Protein AF-A0ABD2P7D9-F1 (afdb_monomer_lite)

Radius of gyration: 23.53 Å; chains: 1; bounding box: 68×26×60 Å

pLDDT: mean 77.39, std 13.32, range [34.84, 93.75]

Structure (mmCIF, N/CA/C/O backbone):
data_AF-A0ABD2P7D9-F1
#
_entry.id   AF-A0ABD2P7D9-F1
#
loop_
_atom_site.group_PDB
_atom_site.id
_atom_site.type_symbol
_atom_site.label_atom_id
_atom_site.label_alt_id
_atom_site.label_comp_id
_atom_site.label_asym_id
_atom_site.label_entity_id
_atom_site.label_seq_id
_atom_site.pdbx_PDB_ins_code
_atom_site.Cartn_x
_atom_site.Cartn_y
_atom_site.Cartn_z
_atom_site.occupancy
_atom_site.B_iso_or_equiv
_atom_site.auth_seq_id
_atom_site.auth_comp_id
_atom_site.auth_asym_id
_atom_site.auth_atom_id
_atom_site.pdbx_PDB_model_num
ATOM 1 N N . MET A 1 1 ? 55.156 -10.576 -40.859 1.00 36.25 1 MET A N 1
ATOM 2 C CA . MET A 1 1 ? 53.996 -11.483 -40.986 1.00 36.25 1 MET A CA 1
ATOM 3 C C . MET A 1 1 ? 53.343 -11.556 -39.619 1.00 36.25 1 MET A C 1
ATOM 5 O O . MET A 1 1 ? 53.933 -12.142 -38.724 1.00 36.25 1 MET A O 1
ATOM 9 N N . ALA A 1 2 ? 52.211 -10.884 -39.426 1.00 34.84 2 ALA A N 1
ATOM 10 C CA . ALA A 1 2 ? 51.396 -11.039 -38.227 1.00 34.84 2 ALA A CA 1
ATOM 11 C C . ALA A 1 2 ? 50.075 -11.653 -38.685 1.00 34.84 2 ALA A C 1
ATOM 13 O O . ALA A 1 2 ? 49.391 -11.081 -39.531 1.00 34.84 2 ALA A O 1
ATOM 14 N N . ILE A 1 3 ? 49.803 -12.863 -38.207 1.00 43.75 3 ILE A N 1
ATOM 15 C CA . ILE A 1 3 ? 48.562 -13.585 -38.466 1.00 43.75 3 ILE A CA 1
ATOM 16 C C . ILE A 1 3 ? 47.503 -12.911 -37.596 1.00 43.75 3 ILE A C 1
ATOM 18 O O . ILE A 1 3 ? 47.599 -12.952 -36.371 1.00 43.75 3 ILE A O 1
ATOM 22 N N . VAL A 1 4 ? 46.543 -12.243 -38.231 1.00 41.09 4 VAL A N 1
ATOM 23 C CA . VAL A 1 4 ? 45.325 -11.764 -37.574 1.00 41.09 4 VAL A CA 1
ATOM 24 C C . VAL A 1 4 ? 44.359 -12.949 -37.554 1.00 41.09 4 VAL A C 1
ATOM 26 O O . VAL A 1 4 ? 44.069 -13.469 -38.631 1.00 41.09 4 VAL A O 1
ATOM 29 N N . PRO A 1 5 ? 43.893 -13.429 -36.388 1.00 42.22 5 PRO A N 1
ATOM 30 C CA . PRO A 1 5 ? 42.847 -14.438 -36.355 1.00 42.22 5 PRO A CA 1
ATOM 31 C C . PRO A 1 5 ? 41.541 -13.817 -36.851 1.00 42.22 5 PRO A C 1
ATOM 33 O O . PRO A 1 5 ? 41.040 -12.850 -36.276 1.00 42.22 5 PRO A O 1
ATOM 36 N N . GLU A 1 6 ? 41.057 -14.367 -37.956 1.00 54.44 6 GLU A N 1
ATOM 37 C CA . GLU A 1 6 ? 39.755 -14.120 -38.560 1.00 54.44 6 GLU A CA 1
ATOM 38 C C . GLU A 1 6 ? 38.633 -14.622 -37.632 1.00 54.44 6 GLU A C 1
ATOM 40 O O . GLU A 1 6 ? 38.769 -15.659 -36.985 1.00 54.44 6 GLU A O 1
ATOM 45 N N . GLU A 1 7 ? 37.526 -13.877 -37.635 1.00 48.72 7 GLU A N 1
ATOM 46 C CA . GLU A 1 7 ? 36.173 -14.284 -37.226 1.00 48.72 7 GLU A CA 1
ATOM 47 C C . GLU A 1 7 ? 35.858 -14.425 -35.723 1.00 48.72 7 GLU A C 1
ATOM 49 O O . GLU A 1 7 ? 35.845 -15.505 -35.138 1.00 48.72 7 GLU A O 1
ATOM 54 N N . TYR A 1 8 ? 35.389 -13.320 -35.138 1.00 47.69 8 TYR A N 1
ATOM 55 C CA . TYR A 1 8 ? 34.214 -13.376 -34.265 1.00 47.69 8 TYR A CA 1
ATOM 56 C C . TYR A 1 8 ? 33.043 -12.775 -35.049 1.00 47.69 8 TYR A C 1
ATOM 58 O O . TYR A 1 8 ? 33.178 -11.648 -35.528 1.00 47.69 8 TYR A O 1
ATOM 66 N N . PRO A 1 9 ? 31.901 -13.465 -35.219 1.00 47.62 9 PRO A N 1
ATOM 67 C CA . PRO A 1 9 ? 30.717 -12.794 -35.716 1.00 47.62 9 PRO A CA 1
ATOM 68 C C . PRO A 1 9 ? 30.253 -11.842 -34.615 1.00 47.62 9 PRO A C 1
ATOM 70 O O . PRO A 1 9 ? 29.668 -12.268 -33.614 1.00 47.62 9 PRO A O 1
ATOM 73 N N . ASP A 1 10 ? 30.540 -10.554 -34.800 1.00 54.44 10 ASP A N 1
ATOM 74 C CA . ASP A 1 10 ? 29.890 -9.476 -34.070 1.00 54.44 10 ASP A CA 1
ATOM 75 C C . ASP A 1 10 ? 28.389 -9.689 -34.231 1.00 54.44 10 ASP A C 1
ATOM 77 O O . ASP A 1 10 ? 27.794 -9.430 -35.279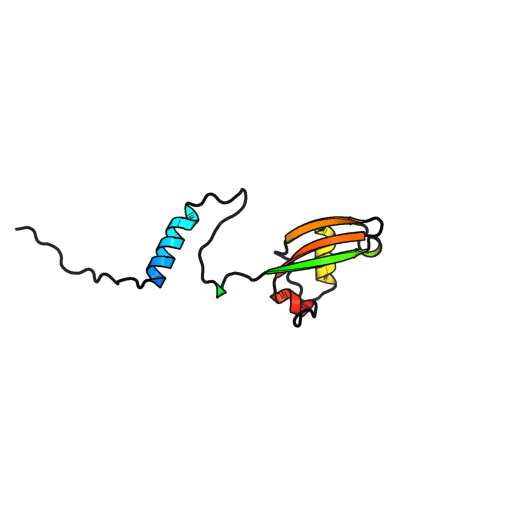 1.00 54.44 10 ASP A O 1
ATOM 81 N N . THR A 1 11 ? 27.761 -10.243 -33.198 1.00 58.53 11 THR A N 1
ATOM 82 C CA . THR A 1 11 ? 26.309 -10.278 -33.132 1.00 58.53 11 THR A CA 1
ATOM 83 C C . THR A 1 11 ? 25.912 -8.830 -32.915 1.00 58.53 11 THR A C 1
ATOM 85 O O . THR A 1 11 ? 25.916 -8.357 -31.782 1.00 58.53 11 THR A O 1
ATOM 88 N N . VAL A 1 12 ? 25.688 -8.098 -34.011 1.00 66.44 12 VAL A N 1
ATOM 89 C CA . VAL A 1 12 ? 25.287 -6.694 -33.973 1.00 66.44 12 VAL A CA 1
ATOM 90 C C . VAL A 1 12 ? 24.009 -6.633 -33.150 1.00 66.44 12 VAL A C 1
ATOM 92 O O . VAL A 1 12 ? 22.945 -7.079 -33.585 1.00 66.44 12 VAL A O 1
ATOM 95 N N . LEU A 1 13 ? 24.147 -6.155 -31.916 1.00 67.19 13 LEU A N 1
ATOM 96 C CA . LEU A 1 13 ? 23.025 -5.936 -31.025 1.00 67.19 13 LEU A CA 1
ATOM 97 C C . LEU A 1 13 ? 22.125 -4.900 -31.696 1.00 67.19 13 LEU A C 1
ATOM 99 O O . LEU A 1 13 ? 22.595 -3.853 -32.134 1.00 67.19 13 LEU A O 1
ATOM 103 N N . ASN A 1 14 ? 20.835 -5.198 -31.805 1.00 79.19 14 ASN A N 1
ATOM 104 C CA . ASN A 1 14 ? 19.880 -4.191 -32.250 1.00 79.19 14 ASN A CA 1
ATOM 105 C C . ASN A 1 14 ? 19.729 -3.094 -31.185 1.00 79.19 14 ASN A C 1
ATOM 107 O O . ASN A 1 14 ? 20.076 -3.296 -30.021 1.00 79.19 14 ASN A O 1
ATOM 111 N N . ASP A 1 15 ? 19.143 -1.962 -31.567 1.00 77.00 15 ASP A N 1
ATOM 112 C CA . ASP A 1 15 ? 18.980 -0.795 -30.689 1.00 77.00 15 ASP A CA 1
ATOM 113 C C . ASP A 1 15 ? 18.366 -1.149 -29.323 1.00 77.00 15 ASP A C 1
ATOM 115 O O . ASP A 1 15 ? 18.840 -0.694 -28.288 1.00 77.00 15 ASP A O 1
ATOM 119 N N . LYS A 1 16 ? 17.386 -2.065 -29.279 1.00 75.69 16 LYS A N 1
ATOM 120 C CA . LYS A 1 16 ? 16.776 -2.511 -28.010 1.00 75.69 16 LYS A CA 1
ATOM 121 C C . LYS A 1 16 ? 17.743 -3.291 -27.125 1.00 75.69 16 LYS A C 1
ATOM 123 O O . LYS A 1 16 ? 17.649 -3.212 -25.903 1.00 75.69 16 LYS A O 1
ATOM 128 N N . GLN A 1 17 ? 18.618 -4.091 -27.721 1.00 77.94 17 GLN A N 1
ATOM 129 C CA . GLN A 1 17 ? 19.645 -4.833 -26.996 1.00 77.94 17 GLN A CA 1
ATOM 130 C C . GLN A 1 17 ? 20.750 -3.893 -26.502 1.00 77.94 17 GLN A C 1
ATOM 132 O O . GLN A 1 17 ? 21.206 -4.054 -25.372 1.00 77.94 17 GLN A O 1
ATOM 137 N N . ILE A 1 18 ? 21.114 -2.879 -27.295 1.00 82.25 18 ILE A N 1
ATOM 138 C CA . ILE A 1 18 ? 22.047 -1.816 -26.893 1.00 82.25 18 ILE A CA 1
ATOM 139 C C . ILE A 1 18 ? 21.485 -1.046 -25.692 1.00 82.25 18 ILE A C 1
ATOM 141 O O . ILE A 1 18 ? 22.169 -0.929 -24.675 1.00 82.25 18 ILE A O 1
ATOM 145 N N . ASP A 1 19 ? 20.226 -0.610 -25.757 1.00 79.88 19 ASP A N 1
ATOM 146 C CA . ASP A 1 19 ? 19.556 0.099 -24.661 1.00 79.88 19 ASP A CA 1
ATOM 147 C C . ASP A 1 19 ? 19.502 -0.744 -23.381 1.00 79.88 19 ASP A C 1
ATOM 149 O O . ASP A 1 19 ? 19.753 -0.245 -22.283 1.00 79.88 19 ASP A O 1
ATOM 153 N N . GLN A 1 20 ? 19.202 -2.042 -23.504 1.00 78.31 20 GLN A N 1
ATOM 154 C CA . GLN A 1 20 ? 19.183 -2.964 -22.366 1.00 78.31 20 GLN A CA 1
ATOM 155 C C . GLN A 1 20 ? 20.565 -3.144 -21.734 1.00 78.31 20 GLN A C 1
ATOM 157 O O . GLN A 1 20 ? 20.668 -3.116 -20.506 1.00 78.31 20 GLN A O 1
ATOM 162 N N . CYS A 1 21 ? 21.611 -3.319 -22.547 1.00 81.50 21 CYS A N 1
ATOM 163 C CA . CYS A 1 21 ? 22.991 -3.420 -22.075 1.00 81.50 21 CYS A CA 1
ATOM 164 C C . CYS A 1 21 ? 23.425 -2.130 -21.374 1.00 81.50 21 CYS A C 1
ATOM 166 O O . CYS A 1 21 ? 23.912 -2.183 -20.245 1.00 81.50 21 CYS A O 1
ATOM 168 N N . TRP A 1 22 ? 23.153 -0.974 -21.984 1.00 85.19 22 TRP A N 1
ATOM 169 C CA . TRP A 1 22 ? 23.438 0.331 -21.393 1.00 85.19 22 TRP A CA 1
ATOM 170 C C . TRP A 1 22 ? 22.745 0.510 -20.036 1.00 85.19 22 TRP A C 1
ATOM 172 O O . TRP A 1 22 ? 23.386 0.883 -19.050 1.00 85.19 22 TRP A O 1
ATOM 182 N N . LEU A 1 23 ? 21.452 0.175 -19.947 1.00 81.19 23 LEU A N 1
ATOM 183 C CA . LEU A 1 23 ? 20.694 0.272 -18.699 1.00 81.19 23 LEU A CA 1
ATOM 184 C C . LEU A 1 23 ? 21.267 -0.672 -17.630 1.00 81.19 23 LEU A C 1
ATOM 186 O O . LEU A 1 23 ? 21.437 -0.275 -16.477 1.00 81.19 23 LEU A O 1
ATOM 190 N N . ALA A 1 24 ? 21.567 -1.921 -18.003 1.00 80.44 24 ALA A N 1
ATOM 191 C CA . ALA A 1 24 ? 22.104 -2.935 -17.096 1.00 80.44 24 ALA A CA 1
ATOM 192 C C . ALA A 1 24 ? 23.496 -2.570 -16.557 1.00 80.44 24 ALA A C 1
ATOM 194 O O . ALA A 1 24 ? 23.811 -2.912 -15.419 1.00 80.44 24 ALA A O 1
ATOM 195 N N . GLU A 1 25 ? 24.305 -1.845 -17.331 1.00 83.44 25 GLU A N 1
ATOM 196 C CA . GLU A 1 25 ? 25.607 -1.341 -16.891 1.00 83.44 25 GLU A CA 1
ATOM 197 C C . GLU A 1 25 ? 25.516 -0.085 -16.018 1.00 83.44 25 GLU A C 1
ATOM 199 O O . GLU A 1 25 ? 26.346 0.104 -15.121 1.00 83.44 25 GLU A O 1
ATOM 204 N N . LEU A 1 26 ? 24.553 0.800 -16.291 1.00 83.69 26 LEU A N 1
ATOM 205 C CA . LEU A 1 26 ? 24.422 2.075 -15.588 1.00 83.69 26 LEU A CA 1
ATOM 206 C C . LEU A 1 26 ? 23.740 1.915 -14.228 1.00 83.69 26 LEU A C 1
ATOM 208 O O . LEU A 1 26 ? 24.183 2.506 -13.244 1.00 83.69 26 LEU A O 1
ATOM 212 N N . VAL A 1 27 ? 22.676 1.113 -14.156 1.00 79.50 27 VAL A N 1
ATOM 213 C CA . VAL A 1 27 ? 21.818 1.007 -12.966 1.00 79.50 27 VAL A CA 1
ATOM 214 C C . VAL A 1 27 ? 22.560 0.555 -11.699 1.00 79.50 27 VAL A C 1
ATOM 216 O O . VAL A 1 27 ? 22.342 1.179 -10.662 1.00 79.50 27 VAL A O 1
ATOM 219 N N . PRO A 1 28 ? 23.495 -0.416 -11.735 1.00 77.56 28 PRO A N 1
ATOM 220 C CA . PRO A 1 28 ? 24.303 -0.772 -10.563 1.00 77.56 28 PRO A CA 1
ATOM 221 C C . PRO A 1 28 ? 25.250 0.338 -10.081 1.00 77.56 28 PRO A C 1
ATOM 223 O O . PRO A 1 28 ? 25.717 0.294 -8.946 1.00 77.56 28 PRO A O 1
ATOM 226 N N . LYS A 1 29 ? 25.575 1.311 -10.945 1.00 81.50 29 LYS A N 1
ATOM 227 C CA . LYS A 1 29 ? 26.457 2.448 -10.625 1.00 81.50 29 LYS A CA 1
ATOM 228 C C . LYS A 1 29 ? 25.687 3.623 -10.025 1.00 81.50 29 LYS A C 1
ATOM 230 O O . LYS A 1 29 ? 26.303 4.538 -9.475 1.00 81.50 29 LYS A O 1
ATOM 235 N N . LEU A 1 30 ? 24.358 3.617 -10.135 1.00 79.69 30 LEU A N 1
ATOM 236 C CA . LEU A 1 30 ? 23.515 4.562 -9.420 1.00 79.69 30 LEU A CA 1
ATOM 237 C C . LEU A 1 30 ? 23.663 4.289 -7.923 1.00 79.69 30 LEU A C 1
ATOM 239 O O . LEU A 1 30 ? 23.715 3.140 -7.495 1.00 79.69 30 LEU A O 1
ATOM 243 N N . LYS A 1 31 ? 23.749 5.352 -7.126 1.00 70.69 31 LYS A N 1
ATOM 244 C CA . LYS A 1 31 ? 23.681 5.262 -5.667 1.00 70.69 31 LYS A CA 1
ATOM 245 C C . LYS A 1 31 ? 22.221 5.482 -5.273 1.00 70.69 31 LYS A C 1
ATOM 247 O O . LYS A 1 31 ? 21.836 6.644 -5.132 1.00 70.69 31 LYS A O 1
ATOM 252 N N . PRO A 1 32 ? 21.385 4.429 -5.187 1.00 68.19 32 PRO A N 1
ATOM 253 C CA . PRO A 1 32 ? 20.038 4.598 -4.668 1.00 68.19 32 PRO A CA 1
ATOM 254 C C . PRO A 1 32 ? 20.097 5.134 -3.235 1.00 68.19 32 PRO A C 1
ATOM 256 O O . PRO A 1 32 ? 21.122 5.033 -2.552 1.00 68.19 32 PRO A O 1
ATOM 259 N N . TRP A 1 33 ? 18.994 5.734 -2.794 1.00 64.19 33 TRP A N 1
ATOM 260 C CA . TRP A 1 33 ? 18.813 6.118 -1.397 1.00 64.19 33 TRP A CA 1
ATOM 261 C C . TRP A 1 33 ? 18.976 4.906 -0.468 1.00 64.19 33 TRP A C 1
ATOM 263 O O . TRP A 1 33 ? 18.932 3.746 -0.886 1.00 64.19 33 TRP A O 1
ATOM 273 N N . GLU A 1 34 ? 19.198 5.188 0.812 1.00 52.34 34 GLU A N 1
ATOM 274 C CA . GLU A 1 34 ? 19.521 4.176 1.812 1.00 52.34 34 GLU A CA 1
ATOM 275 C C . GLU A 1 34 ? 18.438 3.081 1.876 1.00 52.34 34 GLU A C 1
ATOM 277 O O . GLU A 1 34 ? 17.267 3.360 2.131 1.00 52.34 34 GLU A O 1
ATOM 282 N N . GLY A 1 35 ? 18.838 1.828 1.627 1.00 55.38 35 GLY A N 1
ATOM 283 C CA . GLY A 1 35 ? 17.977 0.648 1.755 1.00 55.38 35 GLY A CA 1
ATOM 284 C C . GLY A 1 35 ? 17.378 0.079 0.464 1.00 55.38 35 GLY A C 1
ATOM 285 O O . GLY A 1 35 ? 16.651 -0.908 0.564 1.00 55.38 35 GLY A O 1
ATOM 286 N N . ASP A 1 36 ? 17.684 0.626 -0.718 1.00 62.56 36 ASP A N 1
ATOM 287 C CA . ASP A 1 36 ? 17.082 0.155 -1.975 1.00 62.56 36 ASP A CA 1
ATOM 288 C C . ASP A 1 36 ? 18.092 -0.416 -2.987 1.00 62.56 36 ASP A C 1
ATOM 290 O O . ASP A 1 36 ? 19.254 -0.014 -3.046 1.00 62.56 36 ASP A O 1
ATOM 294 N N . GLY A 1 37 ? 17.644 -1.388 -3.784 1.00 69.31 37 GLY A N 1
ATOM 295 C CA . GLY A 1 37 ? 18.445 -2.091 -4.786 1.00 69.31 37 GLY A CA 1
ATOM 296 C C . GLY A 1 37 ? 17.790 -2.006 -6.157 1.00 69.31 37 GLY A C 1
ATOM 297 O O . GLY A 1 37 ? 16.858 -2.757 -6.449 1.00 69.31 37 GLY A O 1
ATOM 298 N N . LEU A 1 38 ? 18.295 -1.119 -7.017 1.00 71.94 38 LEU A N 1
ATOM 299 C CA . LEU A 1 38 ? 17.761 -0.959 -8.367 1.00 71.94 38 LEU A CA 1
ATOM 300 C C . LEU A 1 38 ? 18.081 -2.183 -9.234 1.00 71.94 38 LEU A C 1
ATOM 302 O O . LEU A 1 38 ? 19.189 -2.721 -9.213 1.00 71.94 38 LEU A O 1
ATOM 306 N N . LYS A 1 39 ? 17.097 -2.612 -10.028 1.00 72.12 39 LYS A N 1
ATOM 307 C CA . LYS A 1 39 ? 17.227 -3.704 -10.999 1.00 72.12 39 LYS A CA 1
ATOM 308 C C . LYS A 1 39 ? 16.685 -3.259 -12.345 1.00 72.12 39 LYS A C 1
ATOM 310 O O . LYS A 1 39 ? 15.710 -2.515 -12.411 1.00 72.12 39 LYS A O 1
ATOM 315 N N . THR A 1 40 ? 17.292 -3.755 -13.413 1.00 76.00 40 THR A N 1
ATOM 316 C CA . THR A 1 40 ? 16.791 -3.579 -14.775 1.00 76.00 40 THR A CA 1
ATOM 317 C C . THR A 1 40 ? 15.908 -4.753 -15.170 1.00 76.00 40 THR A C 1
ATOM 319 O O . THR A 1 40 ? 16.116 -5.889 -14.740 1.00 76.00 40 THR A O 1
ATOM 322 N N . GLY A 1 41 ? 14.882 -4.484 -15.971 1.00 75.56 41 GLY A N 1
ATOM 323 C CA . GLY A 1 41 ? 13.931 -5.500 -16.399 1.00 75.56 41 GLY A CA 1
ATOM 324 C C . GLY A 1 41 ? 12.961 -4.964 -17.439 1.00 75.56 41 GLY A C 1
ATOM 325 O O . GLY A 1 41 ? 12.955 -3.779 -17.769 1.00 75.56 41 GLY A O 1
ATOM 326 N N . TYR A 1 42 ? 12.129 -5.851 -17.973 1.00 77.81 42 TYR A N 1
ATOM 327 C CA . TYR A 1 42 ? 11.095 -5.449 -18.919 1.00 77.81 42 TYR A CA 1
ATOM 328 C C . TYR A 1 42 ? 9.983 -4.679 -18.204 1.00 77.81 42 TYR A C 1
ATOM 330 O O . TYR A 1 42 ? 9.584 -5.056 -17.108 1.00 77.81 42 TYR A O 1
ATOM 338 N N . VAL A 1 43 ? 9.378 -3.691 -18.872 1.00 75.25 43 VAL A N 1
ATOM 339 C CA . VAL A 1 43 ? 8.224 -2.939 -18.335 1.00 75.25 43 VAL A CA 1
ATOM 340 C C . VAL A 1 43 ? 7.095 -3.868 -17.867 1.00 75.25 43 VAL A C 1
ATOM 342 O O . VAL A 1 43 ? 6.506 -3.643 -16.821 1.00 75.25 43 VAL A O 1
ATOM 345 N N . ARG A 1 44 ? 6.848 -4.984 -18.570 1.00 74.44 44 ARG A N 1
ATOM 346 C CA . ARG A 1 44 ? 5.858 -6.008 -18.164 1.00 74.44 44 ARG A CA 1
ATOM 347 C C . ARG A 1 44 ? 6.167 -6.717 -16.835 1.00 74.44 44 ARG A C 1
ATOM 349 O O . ARG A 1 44 ? 5.307 -7.409 -16.309 1.00 74.44 44 ARG A O 1
ATOM 356 N N . GLN A 1 45 ? 7.404 -6.625 -16.352 1.00 73.56 45 GLN A N 1
ATOM 357 C CA . GLN A 1 45 ? 7.856 -7.177 -15.072 1.00 73.56 45 GLN A CA 1
ATOM 358 C C . GLN A 1 45 ? 7.816 -6.129 -13.954 1.00 73.56 45 GLN A C 1
ATOM 360 O O . GLN A 1 45 ? 7.945 -6.496 -12.787 1.00 73.56 45 GLN A O 1
ATOM 365 N N . VAL A 1 46 ? 7.641 -4.847 -14.295 1.00 76.94 46 VAL A N 1
ATOM 366 C CA . VAL A 1 46 ? 7.424 -3.788 -13.312 1.00 76.94 46 VAL A CA 1
ATOM 367 C C . VAL A 1 46 ? 6.049 -4.012 -12.709 1.00 76.94 46 VAL A C 1
ATOM 369 O O . VAL A 1 46 ? 5.039 -4.047 -13.415 1.00 76.94 46 VAL A O 1
ATOM 372 N N . VAL A 1 47 ? 6.019 -4.220 -11.397 1.00 75.56 47 VAL A N 1
ATOM 373 C CA . VAL A 1 47 ? 4.753 -4.400 -10.702 1.00 75.56 47 VAL A CA 1
ATOM 374 C C . VAL A 1 47 ? 4.050 -3.053 -10.652 1.00 75.56 47 VAL A C 1
ATOM 376 O O . VAL A 1 47 ? 4.610 -2.084 -10.150 1.00 75.56 47 VAL A O 1
ATOM 379 N N . LYS A 1 48 ? 2.832 -2.999 -11.187 1.00 81.94 48 LYS A N 1
ATOM 380 C CA . LYS A 1 48 ? 2.018 -1.791 -11.143 1.00 81.94 48 LYS A CA 1
ATOM 381 C C . LYS A 1 48 ? 1.394 -1.622 -9.766 1.00 81.94 48 LYS A C 1
ATOM 383 O O . LYS A 1 48 ? 0.819 -2.572 -9.215 1.00 81.94 48 LYS A O 1
ATOM 388 N N . THR A 1 49 ? 1.515 -0.417 -9.233 1.00 84.88 49 THR A N 1
ATOM 389 C CA . THR A 1 49 ? 0.917 -0.026 -7.965 1.00 84.88 49 THR A CA 1
ATOM 390 C C . THR A 1 49 ? -0.062 1.129 -8.162 1.00 84.88 49 THR A C 1
ATOM 392 O O . THR A 1 49 ? -0.067 1.803 -9.192 1.00 84.88 49 THR A O 1
ATOM 395 N N . THR A 1 50 ? -0.975 1.283 -7.215 1.00 86.44 50 THR A N 1
ATOM 396 C CA . THR A 1 50 ? -1.999 2.322 -7.175 1.00 86.44 50 THR A CA 1
ATOM 397 C C . THR A 1 50 ? -2.112 2.816 -5.747 1.00 86.44 50 THR A C 1
ATOM 399 O O . THR A 1 50 ? -2.141 2.021 -4.804 1.00 86.44 50 THR A O 1
ATOM 402 N N . GLU A 1 51 ? -2.225 4.131 -5.608 1.00 89.94 51 GLU A N 1
ATOM 403 C CA . GLU A 1 51 ? -2.477 4.769 -4.329 1.00 89.94 51 GLU A CA 1
ATOM 404 C C . GLU A 1 51 ? -3.954 4.625 -3.943 1.00 89.94 51 GLU A C 1
ATOM 406 O O . GLU A 1 51 ? -4.856 4.950 -4.716 1.00 89.94 51 GLU A O 1
ATOM 411 N N . VAL A 1 52 ? -4.202 4.135 -2.731 1.00 88.81 52 VAL A N 1
ATOM 412 C CA . VAL A 1 52 ? -5.542 4.013 -2.158 1.00 88.81 52 VAL A CA 1
ATOM 413 C C . VAL A 1 52 ? -5.580 4.697 -0.803 1.00 88.81 52 VAL A C 1
ATOM 415 O O . VAL A 1 52 ? -4.727 4.474 0.058 1.00 88.81 52 VAL A O 1
ATOM 418 N N . VAL A 1 53 ? -6.624 5.495 -0.599 1.00 91.19 53 VAL A N 1
ATOM 419 C CA . VAL A 1 53 ? -6.915 6.140 0.680 1.00 91.19 53 VAL A CA 1
ATOM 420 C C . VAL A 1 53 ? -7.941 5.302 1.434 1.00 91.19 53 VAL A C 1
ATOM 422 O O . VAL A 1 53 ? -9.016 5.002 0.914 1.00 91.19 53 VAL A O 1
ATOM 425 N N . VAL A 1 54 ? -7.619 4.925 2.670 1.00 89.31 54 VAL A N 1
ATOM 426 C CA . VAL A 1 54 ? -8.524 4.181 3.551 1.00 89.31 54 VAL A CA 1
ATOM 427 C C . VAL A 1 54 ? -8.682 4.893 4.884 1.00 89.31 54 VAL A C 1
ATOM 429 O O . VAL A 1 54 ? -7.705 5.251 5.539 1.00 89.31 54 VAL A O 1
ATOM 432 N N . TRP A 1 55 ? -9.931 5.048 5.313 1.00 91.81 55 TRP A N 1
ATOM 433 C CA . TRP A 1 55 ? -10.256 5.516 6.653 1.00 91.81 55 TRP A CA 1
ATOM 434 C C . TRP A 1 55 ? -10.572 4.330 7.561 1.00 91.81 55 TRP A C 1
ATOM 436 O O . TRP A 1 55 ? -11.415 3.488 7.243 1.00 91.81 55 TRP A O 1
ATOM 446 N N . VAL A 1 56 ? -9.885 4.255 8.698 1.00 90.44 56 VAL A N 1
ATOM 447 C CA . VAL A 1 56 ? -9.977 3.138 9.638 1.00 90.44 56 VAL A CA 1
ATOM 448 C C . VAL A 1 56 ? -10.493 3.638 10.990 1.00 90.44 56 VAL A C 1
ATOM 450 O O . VAL A 1 56 ? -9.786 4.370 11.690 1.00 90.44 56 VAL A O 1
ATOM 453 N N . PRO A 1 57 ? -11.705 3.232 11.410 1.00 90.00 57 PRO A N 1
ATOM 454 C CA . PRO A 1 57 ? -12.255 3.613 12.704 1.00 90.00 57 PRO A CA 1
ATOM 455 C C . PRO A 1 57 ? -11.432 3.057 13.870 1.00 90.00 57 PRO A C 1
ATOM 457 O O . PRO A 1 57 ? -11.180 1.851 13.955 1.00 90.00 57 PRO A O 1
ATOM 460 N N . LYS A 1 58 ? -11.125 3.907 14.858 1.00 86.69 58 LYS A N 1
ATOM 461 C CA . LYS A 1 58 ? -10.384 3.513 16.070 1.00 86.69 58 LYS A CA 1
ATOM 462 C C . LYS A 1 58 ? -11.116 2.432 16.869 1.00 86.69 58 LYS A C 1
ATOM 464 O O . LYS A 1 58 ? -10.472 1.607 17.505 1.00 86.69 58 LYS A O 1
ATOM 469 N N . ALA A 1 59 ? -12.448 2.404 16.805 1.00 84.44 59 ALA A N 1
ATOM 470 C CA . ALA A 1 59 ? -13.271 1.393 17.467 1.00 84.44 59 ALA A CA 1
ATOM 471 C C . ALA A 1 59 ? -13.023 -0.038 16.949 1.00 84.44 59 ALA A C 1
ATOM 473 O O . ALA A 1 59 ? -13.230 -0.993 17.689 1.00 84.44 59 ALA A O 1
ATOM 474 N N . LEU A 1 60 ? -12.573 -0.196 15.698 1.00 78.19 60 LEU A N 1
ATOM 475 C CA . LEU A 1 60 ? -12.352 -1.510 15.082 1.00 78.19 60 LEU A CA 1
ATOM 476 C C . LEU A 1 60 ? -10.937 -2.043 15.323 1.00 78.19 60 LEU A C 1
ATOM 478 O O . LEU A 1 60 ? -10.715 -3.255 15.383 1.00 78.19 60 LEU A O 1
ATOM 482 N N . THR A 1 61 ? -9.962 -1.145 15.443 1.00 77.00 61 THR A N 1
ATOM 483 C CA . THR A 1 61 ? -8.549 -1.522 15.525 1.00 77.00 61 THR A CA 1
ATOM 484 C C . THR A 1 61 ? -7.980 -1.349 16.928 1.00 77.00 61 THR A C 1
ATOM 486 O O . THR A 1 61 ? -7.125 -2.135 17.333 1.00 77.00 61 THR A O 1
ATOM 489 N N . GLY A 1 62 ? -8.470 -0.369 17.693 1.00 81.31 62 GLY A N 1
ATOM 490 C CA . GLY A 1 62 ? -7.893 0.051 18.975 1.00 81.31 62 GLY A CA 1
ATOM 491 C C . GLY A 1 62 ? -6.540 0.758 18.832 1.00 81.31 62 GLY A C 1
ATOM 492 O O . GLY A 1 62 ? -5.941 1.147 19.828 1.00 81.31 62 GLY A O 1
ATOM 493 N N . THR A 1 63 ? -6.066 0.940 17.598 1.00 80.81 63 THR A N 1
ATOM 494 C CA . THR A 1 63 ? -4.700 1.340 17.252 1.00 80.81 63 THR A CA 1
ATOM 495 C C . THR A 1 63 ? -4.701 2.168 15.971 1.00 80.81 63 THR A C 1
ATOM 497 O O . THR A 1 63 ? -5.565 1.988 15.109 1.00 80.81 63 THR A O 1
ATOM 500 N N . ALA A 1 64 ? -3.731 3.070 15.846 1.00 83.12 64 ALA A N 1
ATOM 501 C CA . ALA A 1 64 ? -3.466 3.819 14.618 1.00 83.12 64 ALA A CA 1
ATOM 502 C C . ALA A 1 64 ? -2.232 3.288 13.870 1.00 83.12 64 ALA A C 1
ATOM 504 O O . ALA A 1 64 ? -1.826 3.868 12.865 1.00 83.12 64 ALA A O 1
ATOM 505 N N . GLU A 1 65 ? -1.621 2.203 14.358 1.00 86.56 65 GLU A N 1
ATOM 506 C CA . GLU A 1 65 ? -0.374 1.685 13.808 1.00 86.56 65 GLU A CA 1
ATOM 507 C C . GLU A 1 65 ? -0.622 0.831 12.555 1.00 86.56 65 GLU A C 1
ATOM 509 O O . GLU A 1 65 ? -1.257 -0.227 12.646 1.00 86.56 65 GLU A O 1
ATOM 514 N N . PRO A 1 66 ? -0.081 1.209 11.377 1.00 85.25 66 PRO A N 1
ATOM 515 C CA . PRO A 1 66 ? -0.291 0.463 10.134 1.00 85.25 66 PRO A CA 1
ATOM 516 C C . PRO A 1 66 ? 0.125 -1.008 10.238 1.00 85.25 66 PRO A C 1
ATOM 518 O O . PRO A 1 66 ? -0.544 -1.887 9.697 1.00 85.25 66 PRO A O 1
ATOM 521 N N . LYS A 1 67 ? 1.186 -1.298 11.004 1.00 85.75 67 LYS A N 1
ATOM 522 C CA . LYS A 1 67 ? 1.679 -2.665 11.249 1.00 85.75 67 LYS A CA 1
ATOM 523 C C . LYS A 1 67 ? 0.643 -3.571 11.920 1.00 85.75 67 LYS A C 1
ATOM 525 O O . LYS A 1 67 ? 0.690 -4.780 11.723 1.00 85.75 67 LYS A O 1
ATOM 530 N N . GLU A 1 68 ? -0.295 -3.004 12.674 1.00 86.50 68 GLU A N 1
ATOM 531 C CA . GLU A 1 68 ? -1.379 -3.739 13.333 1.00 86.50 68 GLU A CA 1
ATOM 532 C C . GLU A 1 68 ? -2.678 -3.724 12.512 1.00 86.50 68 GLU A C 1
ATOM 534 O O . GLU A 1 68 ? -3.479 -4.658 12.596 1.00 86.50 68 GLU A O 1
ATOM 539 N N . ILE A 1 69 ? -2.877 -2.693 11.686 1.00 87.75 69 ILE A N 1
ATOM 540 C CA . ILE A 1 69 ? -4.060 -2.512 10.832 1.00 87.75 69 ILE A CA 1
ATOM 541 C C . ILE A 1 69 ? -3.987 -3.391 9.575 1.00 87.75 69 ILE A C 1
ATOM 543 O O . ILE A 1 69 ? -4.944 -4.104 9.264 1.00 87.75 69 ILE A O 1
ATOM 547 N N . LEU A 1 70 ? -2.854 -3.393 8.864 1.00 86.50 70 LEU A N 1
ATOM 548 C CA . LEU A 1 70 ? -2.691 -4.120 7.598 1.00 86.50 70 LEU A CA 1
ATOM 549 C C . LEU A 1 70 ? -2.926 -5.639 7.727 1.00 86.50 70 LEU A C 1
ATOM 551 O O . LEU A 1 70 ? -3.590 -6.210 6.854 1.00 86.50 70 LEU A O 1
ATOM 555 N N . PRO A 1 71 ? -2.467 -6.329 8.794 1.00 86.19 71 PRO A N 1
ATOM 556 C CA . PRO A 1 71 ? -2.806 -7.736 9.002 1.00 86.19 71 PRO A CA 1
ATOM 557 C C . PRO A 1 71 ? -4.310 -7.975 9.168 1.00 86.19 71 PRO A C 1
ATOM 559 O O . PRO A 1 71 ? -4.822 -8.976 8.671 1.00 86.19 71 PRO A O 1
ATOM 562 N N . ARG A 1 72 ? -5.038 -7.058 9.821 1.00 86.69 72 ARG A N 1
ATOM 563 C CA . ARG A 1 72 ? -6.495 -7.174 10.003 1.00 86.69 72 ARG A CA 1
ATOM 564 C C . ARG A 1 72 ? -7.236 -6.996 8.683 1.00 86.69 72 ARG A C 1
ATOM 566 O O . ARG A 1 72 ? -8.090 -7.820 8.366 1.00 86.69 72 ARG A O 1
ATOM 573 N N . LEU A 1 73 ? -6.846 -5.998 7.886 1.00 83.81 73 LEU A N 1
ATOM 574 C CA . LEU A 1 73 ? -7.394 -5.788 6.542 1.00 83.81 73 LEU A CA 1
ATOM 575 C C . LEU A 1 73 ? -7.206 -7.026 5.662 1.00 83.81 73 LEU A C 1
ATOM 577 O O . LEU A 1 73 ? -8.142 -7.453 4.988 1.00 83.81 73 LEU A O 1
ATOM 581 N N . LYS A 1 74 ? -6.027 -7.655 5.725 1.00 85.44 74 LYS A N 1
ATOM 582 C CA . LYS A 1 74 ? -5.754 -8.908 5.013 1.00 85.44 74 LYS A CA 1
ATOM 583 C C . LYS A 1 74 ? -6.661 -10.055 5.469 1.00 85.44 74 LYS A C 1
ATOM 585 O O . LYS A 1 74 ? -7.137 -10.818 4.635 1.00 85.44 74 LYS A O 1
ATOM 590 N N . THR A 1 75 ? -6.880 -10.201 6.775 1.00 85.12 75 THR A N 1
ATOM 591 C CA . THR A 1 75 ? -7.748 -11.256 7.324 1.00 85.12 75 THR A CA 1
ATOM 592 C C . THR A 1 75 ? -9.203 -11.071 6.899 1.00 85.12 75 THR A C 1
ATOM 594 O O . THR A 1 75 ? -9.879 -12.054 6.610 1.00 85.12 75 THR A O 1
ATOM 597 N N . GLN A 1 76 ? -9.680 -9.826 6.828 1.00 83.38 76 GLN A N 1
ATOM 598 C CA . GLN A 1 76 ? -11.058 -9.514 6.435 1.00 83.38 76 GLN A CA 1
ATOM 599 C C . GLN A 1 76 ? -11.299 -9.649 4.926 1.00 83.38 76 GLN A C 1
ATOM 601 O O . GLN A 1 76 ? -12.393 -10.023 4.516 1.00 83.38 76 GLN A O 1
ATOM 606 N N . ASN A 1 77 ? -10.281 -9.397 4.104 1.00 82.81 77 ASN A N 1
ATOM 607 C CA . ASN A 1 77 ? -10.395 -9.412 2.649 1.00 82.81 77 ASN A CA 1
ATOM 608 C C . ASN A 1 77 ? -9.540 -10.545 2.074 1.00 82.81 77 ASN A C 1
ATOM 610 O O . ASN A 1 77 ? -8.355 -10.387 1.747 1.00 82.81 77 ASN A O 1
ATOM 614 N N . ARG A 1 78 ? -10.151 -11.729 1.969 1.00 78.75 78 ARG A N 1
ATOM 615 C CA . ARG A 1 78 ? -9.490 -12.915 1.422 1.00 78.75 78 ARG A CA 1
ATOM 616 C C . ARG A 1 78 ? -9.064 -12.639 -0.021 1.00 78.75 78 ARG A C 1
ATOM 618 O O . ARG A 1 78 ? -9.899 -12.449 -0.891 1.00 78.75 78 ARG A O 1
ATOM 625 N N . GLY A 1 79 ? -7.756 -12.662 -0.267 1.00 75.75 79 GLY A N 1
ATOM 626 C CA . GLY A 1 79 ? -7.177 -12.369 -1.583 1.00 75.75 79 GLY A CA 1
ATOM 627 C C . GLY A 1 79 ? -6.260 -11.147 -1.596 1.00 75.75 79 GLY A C 1
ATOM 628 O O . GLY A 1 79 ? -5.439 -11.037 -2.504 1.00 75.75 79 GLY A O 1
ATOM 629 N N . LEU A 1 80 ? -6.294 -10.294 -0.560 1.00 80.62 80 LEU A N 1
ATOM 630 C CA . LEU A 1 80 ? -5.369 -9.163 -0.468 1.00 80.62 80 LEU A CA 1
ATOM 631 C C . LEU A 1 80 ? -3.912 -9.608 -0.320 1.00 80.62 80 LEU A C 1
ATOM 633 O O . LEU A 1 80 ? -3.524 -10.334 0.606 1.00 80.62 80 LEU A O 1
ATOM 637 N N . ARG A 1 81 ? -3.068 -9.096 -1.218 1.00 75.44 81 ARG A N 1
ATOM 638 C CA . ARG A 1 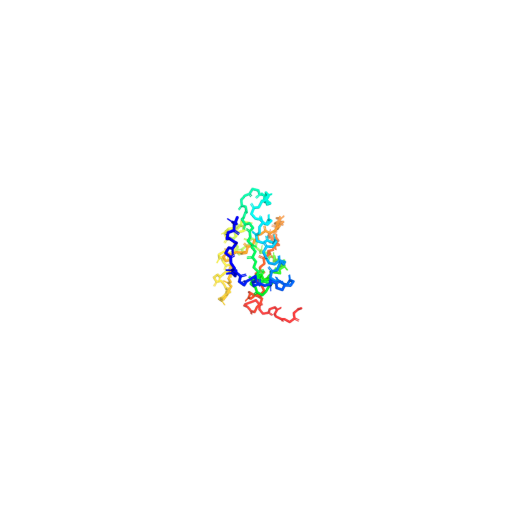81 ? -1.619 -9.310 -1.219 1.00 75.44 81 ARG A CA 1
ATOM 639 C C . ARG A 1 81 ? -0.904 -8.136 -0.551 1.00 75.44 81 ARG A C 1
ATOM 641 O O . ARG A 1 81 ? -0.212 -7.371 -1.206 1.00 75.44 81 ARG A O 1
ATOM 648 N N . THR A 1 82 ? -1.016 -8.040 0.772 1.00 72.69 82 THR A N 1
ATOM 649 C CA . THR A 1 82 ? -0.485 -6.904 1.555 1.00 72.69 82 THR A CA 1
ATOM 650 C C . THR A 1 82 ? 1.026 -6.934 1.834 1.00 72.69 82 THR A C 1
ATOM 652 O O . THR A 1 82 ? 1.544 -6.024 2.468 1.00 72.69 82 THR A O 1
ATOM 655 N N . LYS A 1 83 ? 1.762 -7.971 1.392 1.00 69.06 83 LYS A N 1
ATOM 656 C CA . LYS A 1 83 ? 3.182 -8.193 1.761 1.00 69.06 83 LYS A CA 1
ATOM 657 C C . LYS A 1 83 ? 4.136 -7.063 1.363 1.00 69.06 83 LYS A C 1
ATOM 659 O O . LYS A 1 83 ? 5.200 -6.959 1.957 1.00 69.06 83 LYS A O 1
ATOM 664 N N . LEU A 1 84 ? 3.785 -6.293 0.343 1.00 70.44 84 LEU A N 1
ATOM 665 C CA . LEU A 1 84 ? 4.627 -5.230 -0.207 1.00 70.44 84 LEU A CA 1
ATOM 666 C C . LEU A 1 84 ? 3.840 -3.922 -0.329 1.00 70.44 84 LEU A C 1
ATOM 668 O O . LEU A 1 84 ? 4.246 -3.027 -1.057 1.00 70.44 84 LEU A O 1
ATOM 672 N N . TRP A 1 85 ? 2.702 -3.828 0.364 1.00 84.06 85 TRP A N 1
ATOM 673 C CA . TRP A 1 85 ? 2.007 -2.556 0.480 1.00 84.06 85 TRP A CA 1
ATOM 674 C C . TRP A 1 85 ? 2.872 -1.608 1.292 1.00 84.06 85 TRP A C 1
ATOM 676 O O . TRP A 1 85 ? 3.409 -1.994 2.337 1.00 84.06 85 TRP A O 1
ATOM 686 N N . GLN A 1 86 ? 2.982 -0.375 0.824 1.00 84.81 86 GLN A N 1
ATOM 687 C CA . GLN A 1 86 ? 3.704 0.666 1.533 1.00 84.81 86 GLN A CA 1
ATOM 688 C C . GLN A 1 86 ? 2.709 1.676 2.086 1.00 84.81 86 GLN A C 1
ATOM 690 O O . GLN A 1 86 ? 1.761 2.069 1.417 1.00 84.81 86 GLN A O 1
ATOM 695 N N . THR A 1 87 ? 2.896 2.076 3.341 1.00 88.69 87 THR A N 1
ATOM 696 C CA . THR A 1 87 ? 2.158 3.214 3.892 1.00 88.69 87 THR A CA 1
ATOM 697 C C . THR A 1 87 ? 2.896 4.478 3.483 1.00 88.69 87 THR A C 1
ATOM 699 O O . THR A 1 87 ? 3.995 4.719 3.975 1.00 88.69 87 THR A O 1
ATOM 702 N N . ILE A 1 88 ? 2.298 5.247 2.575 1.00 90.38 88 ILE A N 1
ATOM 703 C CA . ILE A 1 88 ? 2.855 6.504 2.064 1.00 90.38 88 ILE A CA 1
ATOM 704 C C . ILE A 1 88 ? 2.642 7.609 3.097 1.00 90.38 88 ILE A C 1
ATOM 706 O O . ILE A 1 88 ? 3.562 8.351 3.432 1.00 90.38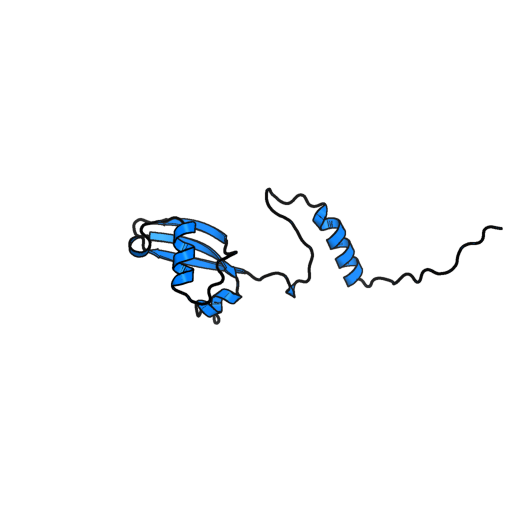 88 ILE A O 1
ATOM 710 N N . ALA A 1 89 ? 1.426 7.687 3.640 1.00 88.50 89 ALA A N 1
ATOM 711 C CA . ALA A 1 89 ? 1.058 8.682 4.632 1.00 88.50 89 ALA A CA 1
ATOM 712 C C . ALA A 1 89 ? 0.077 8.119 5.660 1.00 88.50 89 ALA A C 1
ATOM 714 O O . ALA A 1 89 ? -0.650 7.149 5.422 1.00 88.50 89 ALA A O 1
ATOM 715 N N . ARG A 1 90 ? 0.072 8.759 6.827 1.00 92.38 90 ARG A N 1
ATOM 716 C CA . ARG A 1 90 ? -0.827 8.467 7.937 1.00 92.38 90 ARG A CA 1
ATOM 717 C C . ARG A 1 90 ? -1.257 9.779 8.570 1.00 92.38 90 ARG A C 1
ATOM 719 O O . ARG A 1 90 ? -0.410 10.556 9.002 1.00 92.38 90 ARG A O 1
ATOM 726 N N . GLU A 1 91 ? -2.559 9.947 8.725 1.00 92.50 91 GLU A N 1
ATOM 727 C CA . GLU A 1 91 ? -3.152 11.064 9.446 1.00 92.50 91 GLU A CA 1
ATOM 728 C C . GLU A 1 91 ? -4.020 10.538 10.585 1.00 92.50 91 GLU A C 1
ATOM 730 O O . GLU A 1 91 ? -4.889 9.684 10.397 1.00 92.50 91 GLU A O 1
ATOM 735 N N . GLN A 1 92 ? -3.742 11.007 11.801 1.00 89.06 92 GLN A N 1
ATOM 736 C CA 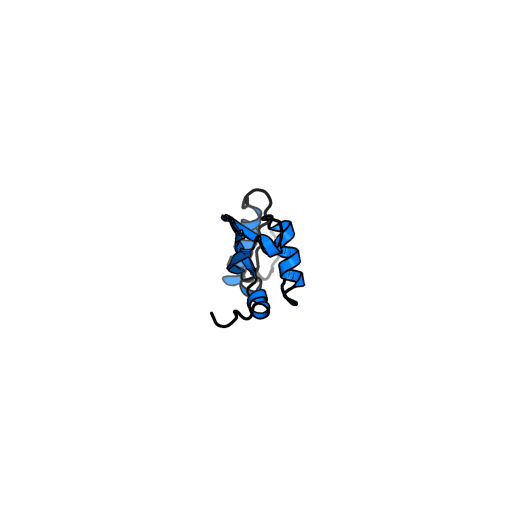. GLN A 1 92 ? -4.475 10.578 12.982 1.00 89.06 92 GLN A CA 1
ATOM 737 C C . GLN A 1 92 ? -5.647 11.516 13.247 1.00 89.06 92 GLN A C 1
ATOM 739 O O . GLN A 1 92 ? -5.464 12.709 13.471 1.00 89.06 92 GLN A O 1
ATOM 744 N N . GLU A 1 93 ? -6.845 10.947 13.294 1.00 88.38 93 GLU A N 1
ATOM 745 C CA . GLU A 1 93 ? -8.087 11.679 13.501 1.00 88.38 93 GLU A CA 1
ATOM 746 C C . GLU A 1 93 ? -8.711 11.336 14.865 1.00 88.38 93 GLU A C 1
ATOM 748 O O . GLU A 1 93 ? -8.444 10.272 15.436 1.00 88.38 93 GLU A O 1
ATOM 753 N N . PRO A 1 94 ? -9.617 12.176 15.403 1.00 87.25 94 PRO A N 1
ATOM 754 C CA . PRO A 1 94 ? -10.255 11.914 16.694 1.00 87.25 94 PRO A CA 1
ATOM 755 C C . PRO A 1 94 ? -10.978 10.558 16.783 1.00 87.25 94 PRO A C 1
ATOM 757 O O . PRO A 1 94 ? -11.031 9.950 17.853 1.00 87.25 94 PRO A O 1
ATOM 760 N N . LYS A 1 95 ? -11.536 10.070 15.665 1.00 90.00 95 LYS A N 1
ATOM 761 C CA . LYS A 1 95 ? -12.345 8.836 15.604 1.00 90.00 95 LYS A CA 1
ATOM 762 C C . LYS A 1 95 ? -11.659 7.675 14.882 1.00 90.00 95 LYS A C 1
ATOM 764 O O . LYS A 1 95 ? -12.229 6.583 14.818 1.00 90.00 95 LYS A O 1
ATOM 769 N N . GLY A 1 96 ? -10.454 7.869 14.359 1.00 91.31 96 GLY A N 1
ATOM 770 C CA . GLY A 1 96 ? -9.833 6.897 13.470 1.00 91.31 96 GLY A CA 1
ATOM 771 C C . GLY A 1 96 ? -8.469 7.323 12.961 1.00 91.31 96 GLY A C 1
ATOM 772 O O . GLY A 1 96 ? -7.794 8.166 13.549 1.00 91.31 96 GLY A O 1
ATOM 773 N N . VAL A 1 97 ? -8.057 6.693 11.875 1.00 93.50 97 VAL A N 1
ATOM 774 C CA . VAL A 1 97 ? -6.823 7.005 11.166 1.00 93.50 97 VAL A CA 1
ATOM 775 C C . VAL A 1 97 ? -7.090 6.916 9.671 1.00 93.50 97 VAL A C 1
ATOM 777 O O . VAL A 1 97 ? -7.682 5.940 9.207 1.00 93.50 97 VAL A O 1
ATOM 780 N N . THR A 1 98 ? -6.651 7.926 8.933 1.00 93.75 98 THR A N 1
ATOM 781 C CA . THR A 1 98 ? -6.593 7.884 7.474 1.00 93.75 98 THR A CA 1
ATOM 782 C C . THR A 1 98 ? -5.213 7.386 7.067 1.00 93.75 98 THR A C 1
ATOM 784 O O . THR A 1 98 ? -4.190 7.884 7.544 1.00 93.75 98 THR A O 1
ATOM 787 N N . LEU A 1 99 ? -5.178 6.360 6.222 1.00 92.38 99 LEU A N 1
ATOM 788 C CA . LEU A 1 99 ? -3.956 5.786 5.672 1.00 92.38 99 LEU A CA 1
ATOM 789 C C . LEU A 1 99 ? -3.962 5.956 4.159 1.00 92.38 99 LEU A C 1
ATOM 791 O O . LEU A 1 99 ? -4.940 5.610 3.496 1.00 92.38 99 LEU A O 1
ATOM 795 N N . VAL A 1 100 ? -2.841 6.430 3.631 1.00 92.31 100 VAL A N 1
ATOM 796 C CA . VAL A 1 100 ? -2.552 6.418 2.199 1.00 92.31 100 VAL A CA 1
ATOM 797 C C . VAL A 1 100 ? -1.618 5.245 1.939 1.00 92.31 100 VAL A C 1
ATOM 799 O O . VAL A 1 100 ? -0.537 5.157 2.532 1.00 92.31 100 VAL A O 1
ATOM 802 N N . LEU A 1 101 ? -2.066 4.306 1.113 1.00 90.56 101 LEU A N 1
ATOM 803 C CA . LEU A 1 101 ? -1.398 3.035 0.867 1.00 90.56 101 LEU A CA 1
ATOM 804 C C . LEU A 1 101 ? -1.043 2.915 -0.611 1.00 90.56 101 LEU A C 1
ATOM 806 O O . LEU A 1 101 ? -1.922 3.042 -1.456 1.00 90.56 101 LEU A O 1
ATOM 810 N N . ASP A 1 102 ? 0.212 2.590 -0.908 1.00 90.25 102 ASP A N 1
ATOM 811 C CA . ASP A 1 102 ? 0.592 2.105 -2.230 1.00 90.25 102 ASP A CA 1
ATOM 812 C C . ASP A 1 102 ? 0.340 0.598 -2.287 1.00 90.25 102 ASP A C 1
ATOM 814 O O . ASP A 1 102 ? 0.925 -0.172 -1.509 1.00 90.25 102 ASP A O 1
ATOM 818 N N . ILE A 1 103 ? -0.570 0.171 -3.161 1.00 88.44 103 ILE A N 1
ATOM 819 C CA . ILE A 1 103 ? -1.013 -1.221 -3.252 1.00 88.44 103 ILE A CA 1
ATOM 820 C C . ILE A 1 103 ? -0.840 -1.758 -4.662 1.00 88.44 103 ILE A C 1
ATOM 822 O O . ILE A 1 103 ? -0.921 -1.030 -5.640 1.00 88.44 103 ILE A O 1
ATOM 826 N N . TYR A 1 104 ? -0.666 -3.069 -4.800 1.00 85.62 104 TYR A N 1
ATOM 827 C CA . TYR A 1 104 ? -0.654 -3.682 -6.126 1.00 85.62 104 TYR A CA 1
ATOM 828 C C . TYR A 1 104 ? -2.007 -3.602 -6.811 1.00 85.62 104 TYR A C 1
ATOM 830 O O . TYR A 1 104 ? -3.003 -3.971 -6.189 1.00 85.62 104 TYR A O 1
ATOM 838 N N . GLU A 1 105 ? -2.017 -3.281 -8.108 1.00 83.69 105 GLU A N 1
ATOM 839 C CA . GLU A 1 105 ? -3.240 -3.272 -8.929 1.00 8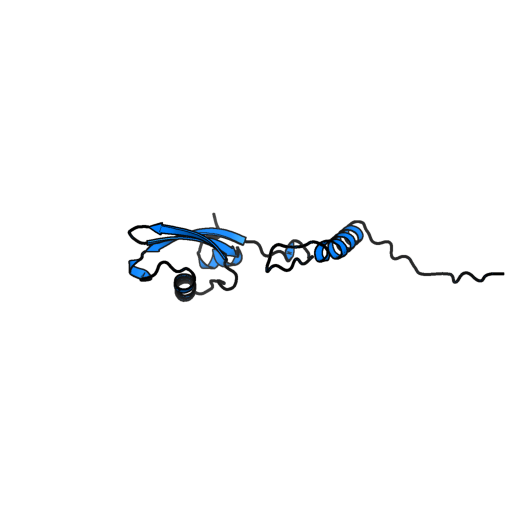3.69 105 GLU A CA 1
ATOM 840 C C . GLU A 1 105 ? -3.996 -4.606 -8.841 1.00 83.69 105 GLU A C 1
ATOM 842 O O . GLU A 1 105 ? -5.212 -4.626 -8.707 1.00 83.69 105 GLU A O 1
ATOM 847 N N . ALA A 1 106 ? -3.285 -5.738 -8.777 1.00 79.31 106 ALA A N 1
ATOM 848 C CA . ALA A 1 106 ? -3.896 -7.060 -8.590 1.00 79.31 106 ALA A CA 1
ATOM 849 C C . ALA A 1 106 ? -4.679 -7.219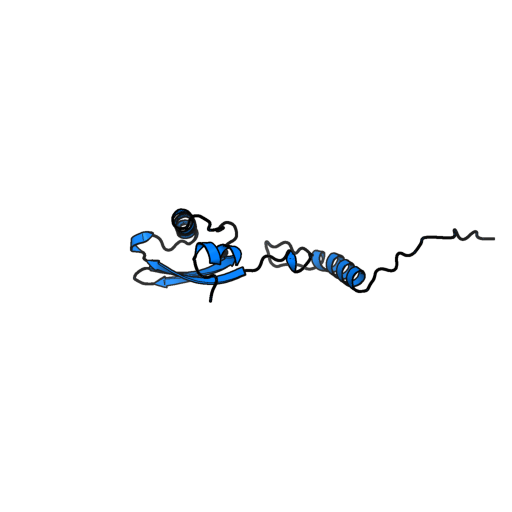 -7.265 1.00 79.31 106 ALA A C 1
ATOM 851 O O . ALA A 1 106 ? -5.375 -8.213 -7.070 1.00 79.31 106 ALA A O 1
ATOM 852 N N . SER A 1 107 ? -4.528 -6.288 -6.318 1.00 81.06 107 SER A N 1
ATOM 853 C CA . SER A 1 107 ? -5.307 -6.251 -5.076 1.00 81.06 107 SER A CA 1
ATOM 854 C C . SER A 1 107 ? -6.622 -5.481 -5.230 1.00 81.06 107 SER A C 1
ATOM 856 O O . SER A 1 107 ? -7.487 -5.642 -4.374 1.00 81.06 107 SER A O 1
ATOM 858 N N . LEU A 1 108 ? -6.792 -4.688 -6.296 1.00 83.38 108 LEU A N 1
ATOM 859 C CA . LEU A 1 108 ? -8.023 -3.938 -6.568 1.00 83.38 108 LEU A CA 1
ATOM 860 C C . LEU A 1 108 ? -9.208 -4.879 -6.798 1.00 83.38 108 LEU A C 1
ATOM 862 O O . LEU A 1 108 ? -10.293 -4.610 -6.294 1.00 83.38 108 LEU A O 1
ATOM 866 N N . ASP A 1 109 ? -8.983 -6.028 -7.442 1.00 81.19 109 ASP A N 1
ATOM 867 C CA . ASP A 1 109 ? -10.008 -7.065 -7.636 1.00 81.19 109 ASP A CA 1
ATOM 868 C C . ASP A 1 109 ? -10.567 -7.585 -6.313 1.00 81.19 109 ASP A C 1
ATOM 870 O O . ASP A 1 109 ? -11.776 -7.702 -6.132 1.00 81.19 109 ASP A O 1
ATOM 874 N N . ALA A 1 110 ? -9.684 -7.855 -5.349 1.00 80.44 110 ALA A N 1
ATOM 875 C CA . ALA A 1 110 ? -10.085 -8.320 -4.024 1.00 80.44 110 ALA A CA 1
ATOM 876 C C . ALA A 1 110 ? -10.806 -7.232 -3.207 1.00 80.44 110 ALA A C 1
ATOM 878 O O . ALA A 1 110 ? -11.491 -7.562 -2.241 1.00 80.44 110 ALA A O 1
ATOM 879 N N . LEU A 1 111 ? -10.657 -5.959 -3.589 1.00 78.88 111 LEU A N 1
ATOM 880 C CA . LEU A 1 111 ? -11.389 -4.823 -3.024 1.00 78.88 111 LEU A CA 1
ATOM 881 C C . LEU A 1 111 ? -12.667 -4.486 -3.812 1.00 78.88 111 LEU A C 1
ATOM 883 O O . LEU A 1 111 ? -13.431 -3.633 -3.371 1.00 78.88 111 LEU A O 1
ATOM 887 N N . GLY A 1 112 ? -12.909 -5.131 -4.959 1.00 79.75 112 GLY A N 1
ATOM 888 C CA . GLY A 1 112 ? -14.025 -4.810 -5.852 1.00 79.75 112 GLY A CA 1
ATOM 889 C C . GLY A 1 112 ? -13.888 -3.457 -6.564 1.00 79.75 112 GLY A C 1
ATOM 890 O O . GLY A 1 112 ? -14.898 -2.862 -6.928 1.00 79.75 112 GLY A O 1
ATOM 891 N N . LEU A 1 113 ? -12.660 -2.957 -6.743 1.00 72.44 113 LEU A N 1
ATOM 892 C CA . LEU A 1 113 ? -12.362 -1.617 -7.274 1.00 72.44 113 LEU A CA 1
ATOM 893 C C . LEU A 1 113 ? -11.902 -1.618 -8.743 1.00 72.44 113 LEU A C 1
ATOM 895 O O . LEU A 1 113 ? -11.384 -0.619 -9.226 1.00 72.44 113 LEU A O 1
ATOM 899 N N . THR A 1 114 ? -12.093 -2.713 -9.479 1.00 62.72 114 THR A N 1
ATOM 900 C CA . THR A 1 114 ? -11.555 -2.914 -10.840 1.00 62.72 114 THR A CA 1
ATOM 901 C C . THR A 1 114 ? -12.173 -2.023 -11.936 1.00 62.72 114 THR A C 1
ATOM 903 O O . THR A 1 114 ? -11.786 -2.126 -13.097 1.00 62.72 114 THR A O 1
ATOM 906 N N . HIS A 1 115 ? -13.149 -1.171 -11.606 1.00 57.53 115 HIS A N 1
ATOM 907 C CA . HIS A 1 115 ? -13.902 -0.347 -12.566 1.00 57.53 115 HIS A CA 1
ATOM 908 C C . HIS A 1 115 ? -13.798 1.168 -12.320 1.00 57.53 115 HIS A C 1
ATOM 910 O O . HIS A 1 115 ? -14.611 1.916 -12.865 1.00 57.53 115 HIS A O 1
ATOM 916 N N . LEU A 1 116 ? -12.853 1.607 -11.484 1.00 52.34 116 LEU A N 1
ATOM 917 C CA . LEU A 1 116 ? -12.578 3.028 -11.246 1.00 52.34 116 LEU A CA 1
ATOM 918 C C . LEU A 1 116 ? -11.591 3.603 -12.265 1.00 52.34 116 LEU A C 1
ATOM 920 O O . LEU A 1 116 ? -10.656 2.872 -12.659 1.00 52.34 116 LEU A O 1
#

Sequence (116 aa):
MAIVPEEYPDTVLNDKQIDQCWLAELVPKLKPWEGDGLKTGYVRQVVKTTEVVVWVPKALTGTAEPKEILPRLKTQNRGLRTKLWQTIAREQEPKGVTLVLDIYEASLDALGLTHL

Secondary structure (DSSP, 8-state):
---PPP--------HHHHHHHHHHHHGGGS-PSTT-------GGGSPPEEEEEEEEEHHHHS---HHHHHHHHHHHSTT--GGG-EEEEEEEETTEEEEEEEEEGGGHHHHT-TT-

Foldseek 3Di:
DDDDDDDDPPPPQPPVRVVQVVCQVVQQVDDDPPPDDDDDDDPVPPFDKDKDKDWAFCVVQVDQDCVSVLVVVCVVQPQAPSPPKDFPDWDDDPGTIITIITGTPSRCVSVVNVPD

InterPro domains:
  IPR031961 Domain of unknown function DUF4780 [PF16012] (22-111)

Organism: NCBI:txid559131